Protein AF-A0A920S8D7-F1 (afdb_monomer_lite)

Secondary structure (DSSP, 8-state):
----SS--EEEEEEEEEEEEEEEETTEEEEEEEEEEEEEEETTEEEEEEEEEE---PPPSS---

Sequence (64 aa):
MNFLGGLAGAIKTINIAVTQKRLAKNTWVDEKVNAHFDARIVWKTYQFRMESLSTDFEREEPES

Foldseek 3Di:
DDDPDDWPKDWDDKDKDWDWDAPDDVDIDGQKIWIWTWMDTRHDIDIDIDIDGDDDDDDPDDDD

pLDDT: mean 81.75, std 15.75, range [35.78, 96.69]

Structure (mmCIF, N/CA/C/O backbone):
data_AF-A0A920S8D7-F1
#
_entry.id   AF-A0A920S8D7-F1
#
loop_
_atom_site.group_PDB
_atom_site.id
_atom_site.type_symbol
_atom_site.label_atom_id
_atom_site.label_alt_id
_atom_site.label_comp_id
_atom_site.label_asym_id
_atom_site.label_entity_id
_atom_site.label_seq_id
_atom_site.pdbx_PDB_ins_code
_atom_site.Cartn_x
_atom_site.Cartn_y
_atom_site.Cartn_z
_atom_site.occupancy
_atom_site.B_iso_or_equiv
_atom_site.auth_seq_id
_atom_site.auth_comp_id
_atom_site.auth_asym_id
_atom_site.auth_atom_id
_atom_site.pdbx_PDB_model_num
ATOM 1 N N . MET A 1 1 ? 16.297 -14.150 -27.847 1.00 35.78 1 MET A N 1
ATOM 2 C CA . MET A 1 1 ? 15.612 -12.885 -28.188 1.00 35.78 1 MET A CA 1
ATOM 3 C C . MET A 1 1 ? 16.420 -11.751 -27.582 1.00 35.78 1 MET A C 1
ATOM 5 O O . MET A 1 1 ? 16.564 -11.731 -26.369 1.00 35.78 1 MET A O 1
ATOM 9 N N . ASN A 1 2 ? 17.003 -10.877 -28.404 1.00 38.56 2 ASN A N 1
ATOM 10 C CA . ASN A 1 2 ? 17.754 -9.704 -27.950 1.00 38.56 2 ASN A CA 1
ATOM 11 C C . ASN A 1 2 ? 16.874 -8.466 -28.150 1.00 38.56 2 ASN A C 1
ATOM 13 O O . ASN A 1 2 ? 16.586 -8.097 -29.286 1.00 38.56 2 ASN A O 1
ATOM 17 N N . PHE A 1 3 ? 16.431 -7.858 -27.051 1.00 45.78 3 PHE A N 1
ATOM 18 C CA . PHE A 1 3 ? 15.742 -6.569 -27.060 1.00 45.78 3 PHE A CA 1
ATOM 19 C C . PHE A 1 3 ? 16.787 -5.453 -27.201 1.00 45.78 3 PHE A C 1
ATOM 21 O O . PHE A 1 3 ? 17.463 -5.099 -26.238 1.00 45.78 3 PHE A O 1
ATOM 28 N N . LEU A 1 4 ? 16.945 -4.911 -28.409 1.00 51.84 4 LEU A N 1
ATOM 29 C CA . LEU A 1 4 ? 17.634 -3.638 -28.621 1.00 51.84 4 LEU A CA 1
ATOM 30 C C . LEU A 1 4 ? 16.668 -2.487 -28.287 1.00 51.84 4 LEU A C 1
ATOM 32 O O . LEU A 1 4 ? 15.611 -2.396 -28.903 1.00 51.84 4 LEU A O 1
ATOM 36 N N . GLY A 1 5 ? 17.053 -1.584 -27.373 1.00 43.84 5 GLY A N 1
ATOM 37 C CA . GLY A 1 5 ? 16.708 -0.161 -27.537 1.00 43.84 5 GLY A CA 1
ATOM 38 C C . GLY A 1 5 ? 16.197 0.660 -26.346 1.00 43.84 5 GLY A C 1
ATOM 39 O O . GLY A 1 5 ? 16.051 1.865 -26.509 1.00 43.84 5 GLY A O 1
ATOM 40 N N . GLY A 1 6 ? 15.939 0.100 -25.163 1.00 49.91 6 GLY A N 1
ATOM 41 C CA . GLY A 1 6 ? 15.358 0.867 -24.048 1.00 49.91 6 GLY A CA 1
ATOM 42 C C . GLY A 1 6 ? 15.849 0.371 -22.697 1.00 49.91 6 GLY A C 1
ATOM 43 O O . GLY A 1 6 ? 16.154 -0.808 -22.564 1.00 49.91 6 GLY A O 1
ATOM 44 N N . LEU A 1 7 ? 15.981 1.278 -21.724 1.00 56.94 7 LEU A N 1
ATOM 45 C CA . LEU A 1 7 ? 16.455 1.027 -20.356 1.00 56.94 7 LEU A CA 1
ATOM 46 C C . LEU A 1 7 ? 16.079 -0.380 -19.856 1.00 56.94 7 LEU A C 1
ATOM 48 O O . LEU A 1 7 ? 14.908 -0.663 -19.617 1.00 56.94 7 LEU A O 1
ATOM 52 N N . ALA A 1 8 ? 17.074 -1.252 -19.673 1.00 59.78 8 ALA A N 1
ATOM 53 C CA . ALA A 1 8 ? 16.880 -2.524 -18.987 1.00 59.78 8 ALA A CA 1
ATOM 54 C C . ALA A 1 8 ? 16.593 -2.218 -17.508 1.00 59.78 8 ALA A C 1
ATOM 56 O O . ALA A 1 8 ? 17.507 -2.016 -16.702 1.00 59.78 8 ALA A O 1
ATOM 57 N N . GLY A 1 9 ? 15.310 -2.058 -17.195 1.00 61.09 9 GLY A N 1
ATOM 58 C CA . GLY A 1 9 ? 14.792 -1.862 -15.852 1.00 61.09 9 GLY A CA 1
ATOM 59 C C . GLY A 1 9 ? 14.376 -3.199 -15.248 1.00 61.09 9 GLY A C 1
ATOM 60 O O . GLY A 1 9 ? 13.679 -3.972 -15.898 1.00 61.09 9 GLY A O 1
ATOM 61 N N . ALA A 1 10 ? 14.783 -3.479 -14.012 1.00 71.12 10 ALA A N 1
ATOM 62 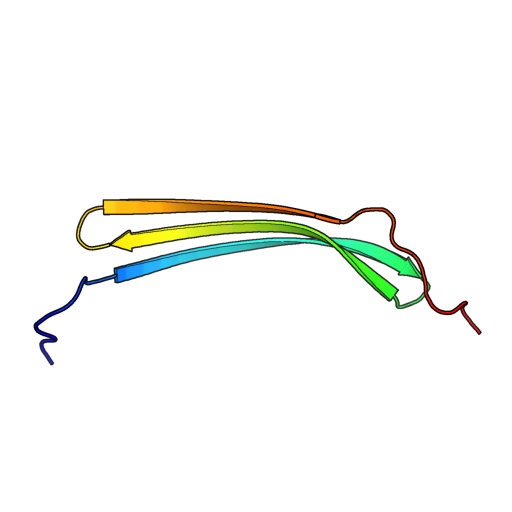C CA . ALA A 1 10 ? 14.304 -4.627 -13.248 1.00 71.12 10 ALA A CA 1
ATOM 63 C C . ALA A 1 10 ? 13.840 -4.165 -11.863 1.00 71.12 10 ALA A C 1
ATOM 65 O O . ALA A 1 10 ? 14.590 -3.504 -11.140 1.00 71.12 10 ALA A O 1
ATOM 66 N N . ILE A 1 11 ? 12.613 -4.524 -11.484 1.00 70.94 11 ILE A N 1
ATOM 67 C CA . ILE A 1 11 ? 12.127 -4.377 -10.108 1.00 70.94 11 ILE A CA 1
ATOM 68 C C . ILE A 1 11 ? 12.542 -5.639 -9.361 1.00 70.94 11 ILE A C 1
ATOM 70 O O . ILE A 1 11 ? 12.196 -6.743 -9.777 1.00 70.94 11 ILE A O 1
ATOM 74 N N . LYS A 1 12 ? 13.336 -5.486 -8.299 1.00 70.81 12 LYS A N 1
ATOM 75 C CA . LYS A 1 12 ? 13.938 -6.639 -7.613 1.00 70.81 12 LYS A CA 1
ATOM 76 C C . LYS A 1 12 ? 13.046 -7.178 -6.500 1.00 70.81 12 LYS A C 1
ATOM 78 O O . LYS A 1 12 ? 12.882 -8.386 -6.364 1.00 70.81 12 LYS A O 1
ATOM 83 N N . THR A 1 13 ? 12.490 -6.272 -5.701 1.00 74.81 13 THR A N 1
ATOM 84 C CA . THR A 1 13 ? 11.688 -6.604 -4.524 1.00 74.81 13 THR A CA 1
ATOM 85 C C . THR A 1 13 ? 10.698 -5.479 -4.269 1.00 74.81 13 THR A C 1
ATOM 87 O O . THR A 1 13 ? 11.079 -4.309 -4.313 1.00 74.81 13 THR A O 1
ATOM 90 N N . ILE A 1 14 ? 9.446 -5.844 -3.997 1.00 83.19 14 ILE A N 1
ATOM 91 C CA . ILE A 1 14 ? 8.405 -4.944 -3.503 1.00 83.19 14 ILE A CA 1
ATOM 92 C C . ILE A 1 14 ? 7.988 -5.486 -2.137 1.00 83.19 14 ILE A C 1
ATOM 94 O O . ILE A 1 14 ? 7.507 -6.611 -2.041 1.00 83.19 14 ILE A O 1
ATOM 98 N N . ASN A 1 15 ? 8.199 -4.698 -1.089 1.00 88.75 15 ASN A N 1
ATOM 99 C CA . ASN A 1 15 ? 7.749 -4.985 0.265 1.00 88.75 15 ASN A CA 1
ATOM 100 C C . ASN A 1 15 ? 6.595 -4.044 0.591 1.00 88.75 15 ASN A C 1
ATOM 102 O O . ASN A 1 15 ? 6.767 -2.825 0.552 1.00 88.75 15 ASN A O 1
ATOM 106 N N . ILE A 1 16 ? 5.436 -4.605 0.917 1.00 91.94 16 ILE A N 1
ATOM 107 C CA . ILE A 1 16 ? 4.261 -3.846 1.345 1.00 91.94 16 ILE A CA 1
ATOM 108 C C . ILE A 1 16 ? 3.876 -4.354 2.728 1.00 91.94 16 ILE A C 1
ATOM 110 O O . ILE A 1 16 ? 3.710 -5.556 2.922 1.00 91.94 16 ILE A O 1
ATOM 114 N N . ALA A 1 17 ? 3.760 -3.439 3.682 1.00 95.31 17 ALA A N 1
ATOM 115 C CA . ALA A 1 17 ? 3.277 -3.718 5.024 1.00 95.31 17 ALA A CA 1
ATOM 116 C C . ALA A 1 17 ? 2.032 -2.872 5.281 1.00 95.31 17 ALA A C 1
ATOM 118 O O . ALA A 1 17 ? 2.068 -1.649 5.130 1.00 95.31 17 ALA A O 1
ATOM 119 N N . VAL A 1 18 ? 0.950 -3.537 5.674 1.00 95.19 18 VAL A N 1
ATOM 120 C CA . VAL A 1 18 ? -0.338 -2.909 5.972 1.00 95.19 18 VAL A CA 1
ATOM 121 C C . VAL A 1 18 ? -0.680 -3.181 7.429 1.00 95.19 18 VAL A C 1
ATOM 123 O O . VAL A 1 18 ? -0.676 -4.333 7.865 1.00 95.19 18 VAL A O 1
ATOM 126 N N . THR A 1 19 ? -0.974 -2.122 8.176 1.00 96.06 19 THR A N 1
ATOM 127 C CA . THR A 1 19 ? -1.541 -2.210 9.521 1.00 96.06 19 THR A CA 1
ATOM 128 C C . THR A 1 19 ? -3.027 -1.924 9.427 1.00 96.06 19 THR A C 1
ATOM 130 O O . THR A 1 19 ? -3.426 -0.835 9.013 1.00 96.06 19 THR A O 1
ATOM 133 N N . GLN A 1 20 ? -3.838 -2.895 9.835 1.00 94.62 20 GLN A N 1
ATOM 134 C CA . GLN A 1 20 ? -5.291 -2.780 9.817 1.00 94.62 20 GLN A CA 1
ATOM 135 C C . GLN A 1 20 ? -5.836 -2.471 11.205 1.00 94.62 20 GLN A C 1
ATOM 137 O O . GLN A 1 20 ? -5.354 -2.992 12.213 1.00 94.62 20 GLN A O 1
ATOM 142 N N . LYS A 1 21 ? -6.896 -1.669 11.245 1.00 93.50 21 LYS A N 1
ATOM 143 C CA . LYS A 1 21 ? -7.641 -1.326 12.451 1.00 93.50 21 LYS A CA 1
ATOM 144 C C . LYS A 1 21 ? -9.095 -1.722 12.284 1.00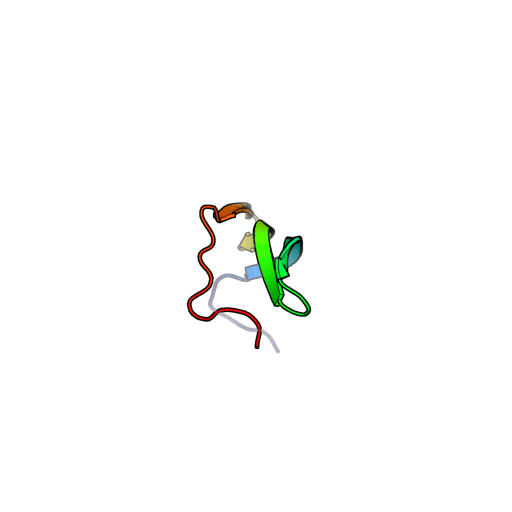 93.50 21 LYS A C 1
ATOM 146 O O . LYS A 1 21 ? -9.714 -1.456 11.257 1.00 93.50 21 LYS A O 1
ATOM 151 N N . ARG A 1 22 ? -9.659 -2.354 13.310 1.00 92.00 22 ARG A N 1
ATOM 152 C CA . ARG A 1 22 ? -11.083 -2.688 13.321 1.00 92.00 22 ARG A CA 1
ATOM 153 C C . ARG A 1 22 ? -11.893 -1.446 13.669 1.00 92.00 22 ARG A C 1
ATOM 155 O O . ARG A 1 22 ? -11.716 -0.896 14.753 1.00 92.00 22 ARG A O 1
ATOM 162 N N . LEU A 1 23 ? -12.788 -1.049 12.772 1.00 90.00 23 LEU A N 1
ATOM 163 C CA . LEU A 1 23 ? -13.675 0.100 12.960 1.00 90.00 23 LEU A CA 1
ATOM 164 C C . LEU A 1 23 ? -15.050 -0.315 13.510 1.00 90.00 23 LEU A C 1
ATOM 166 O O . LEU A 1 23 ? -15.660 0.431 14.271 1.00 90.00 23 LEU A O 1
ATOM 170 N N . ALA A 1 24 ? -15.524 -1.512 13.149 1.00 88.69 24 ALA A N 1
ATOM 171 C CA . ALA A 1 24 ? -16.837 -2.047 13.520 1.00 88.69 24 ALA A CA 1
ATOM 172 C C . ALA A 1 24 ? -16.850 -3.587 13.467 1.00 88.69 24 ALA A C 1
ATOM 174 O O . ALA A 1 24 ? -15.859 -4.223 13.082 1.00 88.69 24 ALA A O 1
ATOM 175 N N . LYS A 1 25 ? -17.963 -4.215 13.862 1.00 87.88 25 LYS A N 1
ATOM 176 C CA . LYS A 1 25 ? -18.164 -5.657 13.689 1.00 87.88 25 LYS A CA 1
ATOM 177 C C . LYS A 1 25 ? -18.110 -5.981 12.194 1.00 87.88 25 LYS A C 1
ATOM 179 O O . LYS A 1 25 ? -18.964 -5.566 11.427 1.00 87.88 25 LYS A O 1
ATOM 184 N N . ASN A 1 26 ? -17.091 -6.742 11.796 1.00 87.81 26 ASN A N 1
ATOM 185 C CA . ASN A 1 26 ? -16.779 -7.102 10.406 1.00 87.81 26 ASN A CA 1
ATOM 186 C C . ASN A 1 26 ? -16.290 -5.950 9.503 1.00 87.81 26 ASN A C 1
ATOM 188 O O . ASN A 1 26 ? -16.131 -6.167 8.306 1.00 87.81 26 ASN A O 1
ATOM 192 N N . THR A 1 27 ? -15.964 -4.776 10.054 1.00 89.44 27 THR A N 1
ATOM 193 C CA . THR A 1 27 ? -15.411 -3.648 9.285 1.00 89.44 27 THR A CA 1
ATOM 194 C C . THR A 1 27 ? -13.989 -3.337 9.730 1.00 89.44 27 THR A C 1
ATOM 196 O O . THR A 1 27 ? -13.728 -3.081 10.911 1.00 89.44 27 THR A O 1
ATOM 199 N N . TRP A 1 28 ? -13.074 -3.318 8.766 1.00 93.31 28 TRP A N 1
ATOM 200 C CA . TRP A 1 28 ? -11.658 -3.026 8.959 1.00 93.31 28 TRP A CA 1
ATOM 201 C C . TRP A 1 28 ? -11.228 -1.923 8.003 1.00 93.31 28 TRP A C 1
ATOM 203 O O . TRP A 1 28 ? -11.746 -1.828 6.893 1.00 93.31 28 TRP A O 1
ATOM 213 N N . VAL A 1 29 ? -10.285 -1.107 8.450 1.00 93.06 29 VAL A N 1
ATOM 214 C CA . VAL A 1 29 ? -9.665 -0.048 7.657 1.00 93.06 29 VAL A CA 1
ATOM 215 C C . VAL A 1 29 ? -8.156 -0.218 7.686 1.00 93.06 29 VAL A C 1
ATOM 217 O O . VAL A 1 29 ? -7.593 -0.667 8.689 1.00 93.06 29 VAL A O 1
ATOM 220 N N . ASP A 1 30 ? -7.502 0.152 6.595 1.00 94.75 30 ASP A N 1
ATOM 221 C CA . ASP A 1 30 ? -6.049 0.198 6.535 1.00 94.75 30 ASP A CA 1
ATOM 222 C C . ASP A 1 30 ? -5.597 1.517 7.175 1.00 94.75 30 ASP A C 1
ATOM 224 O O . ASP A 1 30 ? -5.761 2.594 6.609 1.00 94.75 30 ASP A O 1
ATOM 228 N N . GLU A 1 31 ? -5.080 1.444 8.401 1.00 95.94 31 GLU A N 1
ATOM 229 C CA . GLU A 1 31 ? -4.648 2.626 9.155 1.00 95.94 31 GLU A CA 1
ATOM 230 C C . GLU A 1 31 ? -3.288 3.114 8.660 1.00 95.94 31 GLU A C 1
ATOM 232 O O . GLU A 1 31 ? -3.073 4.312 8.493 1.00 95.94 31 GLU A O 1
ATOM 237 N N . LYS A 1 32 ? -2.367 2.183 8.392 1.00 96.19 32 LYS A N 1
ATOM 238 C CA . LYS A 1 32 ? -1.024 2.507 7.912 1.00 96.19 32 LYS A CA 1
ATOM 239 C C . LYS A 1 32 ? -0.631 1.610 6.753 1.00 96.19 32 LYS A C 1
ATOM 241 O O . LYS A 1 32 ? -0.696 0.387 6.864 1.00 96.19 32 LYS A O 1
ATOM 246 N N . VAL A 1 33 ? -0.131 2.216 5.682 1.00 95.38 33 VAL A N 1
ATOM 247 C CA . VAL A 1 33 ? 0.460 1.509 4.545 1.00 95.38 33 VAL A CA 1
ATOM 248 C C . VAL A 1 33 ? 1.898 1.970 4.378 1.00 95.38 33 VAL A C 1
ATOM 250 O O . VAL A 1 33 ? 2.170 3.152 4.176 1.00 95.38 33 VAL A O 1
ATOM 253 N N . ASN A 1 34 ? 2.826 1.020 4.436 1.00 96.19 34 ASN A N 1
ATOM 254 C CA . ASN A 1 34 ? 4.224 1.239 4.099 1.00 96.19 34 ASN A CA 1
ATOM 255 C C . ASN A 1 34 ? 4.565 0.428 2.860 1.00 96.19 34 ASN A C 1
ATOM 257 O O . ASN A 1 34 ? 4.334 -0.781 2.826 1.00 96.19 34 ASN A O 1
ATOM 261 N N . ALA A 1 35 ? 5.169 1.071 1.871 1.00 93.19 35 ALA A N 1
ATOM 262 C CA . ALA A 1 35 ? 5.704 0.391 0.705 1.00 93.19 35 ALA A CA 1
ATOM 263 C C . ALA A 1 35 ? 7.181 0.733 0.539 1.00 93.19 35 ALA A C 1
ATOM 265 O O . ALA A 1 35 ? 7.594 1.888 0.664 1.00 93.19 35 ALA A O 1
ATOM 266 N N . HIS A 1 36 ? 7.982 -0.279 0.234 1.00 93.69 36 HIS A N 1
ATOM 267 C CA . HIS A 1 36 ? 9.369 -0.114 -0.165 1.00 93.69 36 HIS A CA 1
ATOM 268 C C . HIS A 1 36 ? 9.640 -1.012 -1.361 1.00 93.69 36 HIS A C 1
ATOM 270 O O . HIS A 1 36 ? 9.461 -2.226 -1.286 1.00 93.69 36 HIS A O 1
ATOM 276 N N . PHE A 1 37 ? 10.094 -0.424 -2.462 1.00 89.44 37 PHE A N 1
ATOM 277 C CA . PHE A 1 37 ? 10.651 -1.186 -3.567 1.00 89.44 37 PHE A CA 1
ATOM 278 C C . PHE A 1 37 ? 11.970 -0.606 -4.064 1.00 89.44 37 PHE A C 1
ATOM 280 O O . PHE A 1 37 ? 12.209 0.603 -4.012 1.00 89.44 37 PHE A O 1
ATOM 287 N N . ASP A 1 38 ? 12.801 -1.501 -4.589 1.00 88.50 38 ASP A N 1
ATOM 288 C CA . ASP A 1 38 ? 14.057 -1.157 -5.239 1.00 88.50 38 ASP A CA 1
ATOM 289 C C . ASP A 1 38 ? 13.919 -1.395 -6.747 1.00 88.50 38 ASP A C 1
ATOM 291 O O . ASP A 1 38 ? 13.656 -2.515 -7.206 1.00 88.50 38 ASP A O 1
ATOM 295 N N . ALA A 1 39 ? 14.121 -0.335 -7.527 1.00 84.81 39 ALA A N 1
ATOM 296 C CA . ALA A 1 39 ? 14.141 -0.388 -8.981 1.00 84.81 39 ALA A CA 1
ATOM 297 C C . ALA A 1 39 ? 15.579 -0.236 -9.478 1.00 84.81 39 ALA A C 1
ATOM 299 O O . ALA A 1 39 ? 16.253 0.755 -9.194 1.00 84.81 39 ALA A O 1
ATOM 300 N N . ARG A 1 40 ? 16.065 -1.209 -10.248 1.00 82.62 40 ARG A N 1
ATOM 301 C CA . ARG A 1 40 ? 17.352 -1.103 -10.933 1.00 82.62 40 ARG A CA 1
ATOM 302 C C . ARG A 1 40 ? 17.118 -0.631 -12.354 1.00 82.62 40 ARG A C 1
ATOM 304 O O . ARG A 1 40 ? 16.451 -1.316 -13.117 1.00 82.62 40 ARG A O 1
ATOM 311 N N . ILE A 1 41 ? 17.705 0.503 -12.710 1.00 81.00 41 ILE A N 1
ATOM 312 C CA . ILE A 1 41 ? 17.703 1.040 -14.067 1.00 81.00 41 ILE A CA 1
ATOM 313 C C . ILE A 1 41 ? 19.144 0.987 -14.567 1.00 81.00 41 ILE A C 1
ATOM 315 O O . ILE A 1 41 ? 20.016 1.700 -14.064 1.00 81.00 41 ILE A O 1
ATOM 319 N N . VAL A 1 42 ? 19.406 0.115 -15.543 1.00 81.38 42 VAL A N 1
ATOM 320 C CA . VAL A 1 42 ? 20.751 -0.141 -16.080 1.00 81.38 42 VAL A CA 1
ATOM 321 C C . VAL A 1 42 ? 21.722 -0.585 -14.961 1.00 81.38 42 VAL A C 1
ATOM 323 O O . VAL A 1 42 ? 21.671 -1.731 -14.500 1.00 81.38 42 VAL A O 1
ATOM 326 N N . TRP A 1 43 ? 22.590 0.311 -14.475 1.00 77.44 43 TRP A N 1
ATOM 327 C CA . TRP A 1 43 ? 23.553 0.058 -13.393 1.00 77.44 43 TRP A CA 1
ATOM 328 C C . TRP A 1 43 ? 23.232 0.789 -12.084 1.00 77.44 43 TRP A C 1
ATOM 330 O O . TRP A 1 43 ? 23.933 0.577 -11.097 1.00 77.44 43 TRP A O 1
ATOM 340 N N . LYS A 1 44 ? 22.203 1.645 -12.048 1.00 81.50 44 LYS A N 1
ATOM 341 C CA . LYS A 1 44 ? 21.809 2.378 -10.838 1.00 81.50 44 LYS A CA 1
ATOM 342 C C . LYS A 1 44 ? 20.620 1.709 -10.163 1.00 81.50 44 LYS A C 1
ATOM 344 O O . LYS A 1 44 ? 19.665 1.318 -10.830 1.00 81.50 44 LYS A O 1
ATOM 349 N N . THR A 1 45 ? 20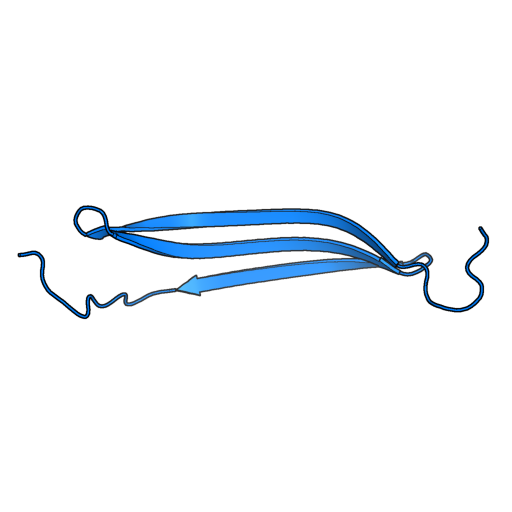.676 1.618 -8.840 1.00 86.12 45 THR A N 1
ATOM 350 C CA . THR A 1 45 ? 19.545 1.203 -8.005 1.00 86.12 45 THR A CA 1
ATOM 351 C C . THR A 1 45 ? 18.911 2.442 -7.391 1.00 86.12 45 THR A C 1
ATOM 353 O O . THR A 1 45 ? 19.608 3.264 -6.801 1.00 86.12 45 THR A O 1
ATOM 356 N N . TYR A 1 46 ? 17.597 2.558 -7.526 1.00 85.81 46 TYR A N 1
ATOM 357 C CA . TYR A 1 46 ? 16.772 3.586 -6.911 1.00 85.81 46 TYR A CA 1
ATOM 358 C C . TYR A 1 46 ? 15.892 2.933 -5.857 1.00 85.81 46 TYR A C 1
ATOM 360 O O . TYR A 1 46 ? 15.273 1.902 -6.122 1.00 85.81 46 TYR A O 1
ATOM 368 N N . GLN A 1 47 ? 15.851 3.537 -4.676 1.00 91.44 47 GLN A N 1
ATOM 369 C CA . GLN A 1 47 ? 15.031 3.070 -3.568 1.00 91.44 47 GLN A CA 1
ATOM 370 C C . GLN A 1 47 ? 13.845 4.006 -3.413 1.00 91.44 47 GLN A C 1
ATOM 372 O O . GLN A 1 47 ? 14.017 5.220 -3.296 1.00 91.44 47 GLN A O 1
ATOM 377 N N . PHE A 1 48 ? 12.652 3.434 -3.399 1.00 90.50 48 PHE A N 1
ATOM 378 C CA . PHE A 1 48 ? 11.417 4.169 -3.191 1.00 90.50 48 PHE A CA 1
ATOM 379 C C . PHE A 1 48 ? 10.809 3.726 -1.875 1.00 90.50 48 PHE A C 1
ATOM 381 O O . PHE A 1 48 ? 10.644 2.530 -1.636 1.00 90.50 48 PHE A O 1
ATOM 388 N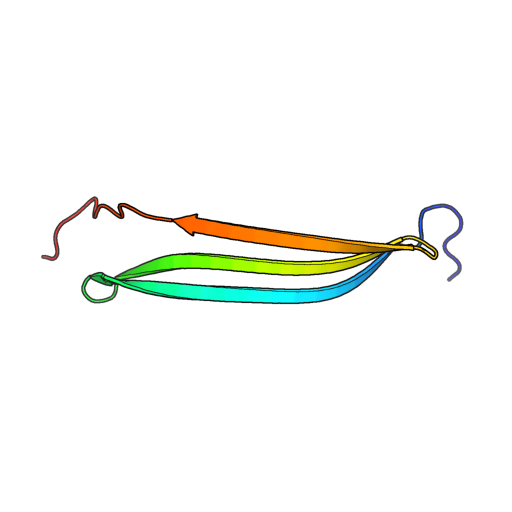 N . ARG A 1 49 ? 10.472 4.699 -1.029 1.00 93.44 49 ARG A N 1
ATOM 389 C CA . ARG A 1 49 ? 9.771 4.480 0.231 1.00 93.44 49 ARG A CA 1
ATOM 390 C C . ARG A 1 49 ? 8.530 5.354 0.251 1.00 93.44 49 ARG A C 1
ATOM 392 O O . ARG A 1 49 ? 8.618 6.552 0.002 1.00 93.44 49 ARG A O 1
ATOM 399 N N . MET A 1 50 ? 7.400 4.740 0.555 1.00 94.69 50 MET A N 1
ATOM 400 C CA . MET A 1 50 ? 6.122 5.406 0.748 1.00 94.69 50 MET A CA 1
ATOM 401 C C . MET A 1 50 ? 5.599 5.035 2.128 1.00 94.69 50 MET A C 1
ATOM 403 O O . MET A 1 50 ? 5.626 3.864 2.507 1.00 94.69 50 MET A O 1
ATOM 407 N N . GLU A 1 51 ? 5.123 6.037 2.854 1.00 96.06 51 GLU A N 1
ATOM 408 C CA . GLU A 1 51 ? 4.379 5.872 4.094 1.00 96.06 51 GLU A CA 1
ATOM 409 C C . GLU A 1 51 ? 3.083 6.669 3.958 1.00 96.06 51 GLU A C 1
ATOM 411 O O . GLU A 1 51 ? 3.101 7.834 3.561 1.00 96.06 51 GLU A O 1
ATOM 416 N N . SER A 1 52 ? 1.963 6.020 4.253 1.00 95.50 52 SER A N 1
ATOM 417 C CA . SER A 1 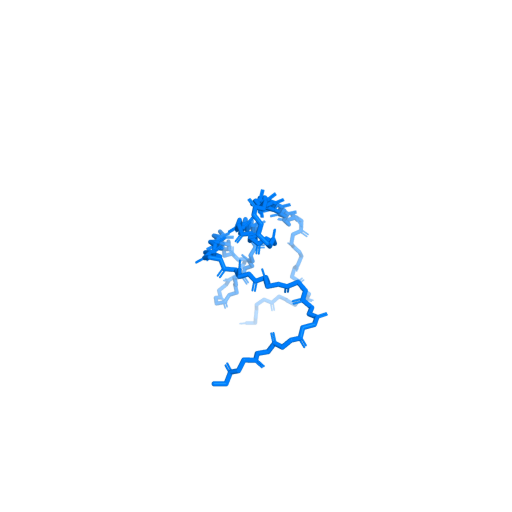52 ? 0.647 6.638 4.326 1.00 95.50 52 SER A CA 1
ATOM 418 C C . SER A 1 52 ? 0.008 6.262 5.654 1.00 95.50 52 SER A C 1
ATOM 420 O O . SER A 1 52 ? 0.057 5.098 6.062 1.00 95.50 52 SER A O 1
ATOM 422 N N . LEU A 1 53 ? -0.551 7.265 6.327 1.00 96.69 53 LEU A N 1
ATOM 423 C CA . LEU A 1 53 ? -1.305 7.130 7.563 1.00 96.69 53 LEU A CA 1
ATOM 424 C C . LEU A 1 53 ? -2.683 7.744 7.330 1.00 96.69 53 LEU A C 1
ATOM 426 O O . LEU A 1 53 ? -2.783 8.917 6.970 1.00 96.69 53 LEU A O 1
ATOM 430 N N . SER A 1 54 ? -3.721 6.949 7.549 1.00 93.88 54 SER A N 1
ATOM 431 C CA . SER A 1 54 ? -5.109 7.386 7.499 1.00 93.88 54 SER A CA 1
ATOM 432 C C . SER A 1 54 ? -5.651 7.501 8.921 1.00 93.88 54 SER A C 1
ATOM 434 O O . SER A 1 54 ? -5.472 6.600 9.743 1.00 93.88 54 SER A O 1
ATOM 436 N N . THR A 1 55 ? -6.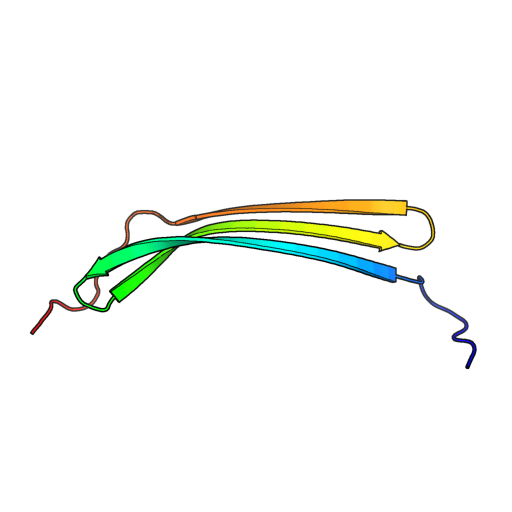289 8.630 9.219 1.00 92.06 55 THR A N 1
ATOM 437 C CA . THR A 1 55 ? -6.883 8.942 10.526 1.00 92.06 55 THR A CA 1
ATOM 438 C C . THR A 1 55 ? -8.351 9.321 10.367 1.00 92.06 55 THR A C 1
ATOM 440 O O . THR A 1 55 ? -8.854 9.396 9.249 1.00 92.06 55 THR A O 1
ATOM 443 N N . ASP A 1 56 ? -9.032 9.529 11.498 1.00 91.94 56 ASP A N 1
ATOM 444 C CA . ASP A 1 56 ? -10.381 10.113 11.544 1.00 91.94 56 ASP A CA 1
ATOM 445 C C . ASP A 1 56 ? -11.418 9.345 10.717 1.00 91.94 56 ASP A C 1
ATOM 447 O O . ASP A 1 56 ? -12.245 9.909 10.010 1.00 91.94 56 ASP A O 1
ATOM 451 N N . PHE A 1 57 ? -11.365 8.015 10.811 1.00 88.12 57 PHE A N 1
ATOM 452 C CA . PHE A 1 57 ? -12.319 7.146 10.137 1.00 88.12 57 PHE A CA 1
ATOM 453 C C . PHE A 1 57 ? -13.732 7.356 10.680 1.00 88.12 57 PHE A C 1
ATOM 455 O O . PHE A 1 57 ? -14.020 7.048 11.840 1.00 88.12 57 PHE A O 1
ATOM 462 N N . GLU A 1 58 ? -14.622 7.805 9.805 1.00 85.62 58 GLU A N 1
ATOM 463 C CA . GLU A 1 58 ? -16.048 7.916 10.074 1.00 85.62 58 GLU A CA 1
ATOM 464 C C . GLU A 1 58 ? -16.794 6.736 9.444 1.00 85.62 58 GLU A C 1
ATOM 466 O O . GLU A 1 58 ? -16.432 6.231 8.381 1.00 85.62 58 GLU A O 1
ATOM 471 N N . ARG A 1 59 ? -17.831 6.254 10.135 1.00 77.75 59 ARG A N 1
ATOM 472 C CA . ARG A 1 59 ? -18.750 5.257 9.581 1.00 77.75 59 ARG A CA 1
ATOM 473 C C . ARG A 1 59 ? -19.902 6.000 8.925 1.00 77.75 59 ARG A C 1
ATOM 475 O O . ARG A 1 59 ? -20.598 6.738 9.616 1.00 77.75 59 ARG A O 1
ATOM 482 N N . GLU A 1 60 ? -20.116 5.772 7.634 1.00 73.00 60 GLU A N 1
ATOM 483 C CA . GLU A 1 60 ? -21.244 6.373 6.912 1.00 73.00 60 GLU A CA 1
ATOM 484 C C . GLU A 1 60 ? -22.601 5.790 7.366 1.00 73.00 60 GLU A C 1
ATOM 486 O O . GLU A 1 60 ? -23.605 6.494 7.315 1.00 73.00 60 GLU A O 1
ATOM 491 N N . GLU A 1 61 ? -22.638 4.558 7.903 1.00 72.38 61 GLU A N 1
ATOM 492 C CA . GLU A 1 61 ? -23.865 3.914 8.408 1.00 72.38 61 GLU A CA 1
ATOM 493 C C . GLU A 1 61 ? -23.657 3.186 9.764 1.00 72.38 61 GLU A C 1
ATOM 495 O O . GLU A 1 61 ? -22.621 2.538 9.970 1.00 72.38 61 GLU A O 1
ATOM 500 N N . PRO A 1 62 ? -24.611 3.275 10.719 1.00 69.25 62 PRO A N 1
ATOM 501 C CA . PRO A 1 62 ? -24.554 2.560 11.999 1.00 69.25 62 PRO A CA 1
ATOM 502 C C . PRO A 1 62 ? -24.910 1.064 11.869 1.00 69.25 62 PRO A C 1
ATOM 504 O O . PRO A 1 62 ? -25.705 0.676 11.019 1.00 69.25 62 PRO A O 1
ATOM 507 N N . GLU A 1 63 ? -24.339 0.221 12.743 1.00 65.69 63 GLU A N 1
ATOM 508 C CA . GLU A 1 63 ? -24.636 -1.224 12.794 1.00 65.69 63 GLU A CA 1
ATOM 509 C C . GLU A 1 63 ? -26.116 -1.465 13.156 1.00 65.69 63 GLU A C 1
ATOM 511 O O . GLU A 1 63 ? -26.585 -0.967 14.181 1.00 65.69 63 GLU A O 1
ATOM 516 N N . SER A 1 64 ? -26.826 -2.217 12.306 1.00 68.25 64 SER A N 1
ATOM 517 C CA . SER A 1 64 ? -28.229 -2.638 12.469 1.00 68.25 64 SER A CA 1
ATOM 518 C C . SER A 1 64 ? -28.404 -3.803 13.438 1.00 68.25 64 SER A C 1
ATOM 520 O O . SER A 1 64 ? -27.622 -4.775 13.294 1.00 68.25 64 SER A O 1
#

Radius of gyration: 19.32 Å; chains: 1; bounding box: 52×23×42 Å